Protein AF-A0A0Q0B6D6-F1 (afdb_monomer)

Sequence (68 aa):
MQSYQNATNTVKNQDIIAETAVVLELLAFAAGTISNPRTPAVLSQALAILSYNCAISWASMLQAEVAQ

Nearest PDB structures (foldseek):
  6dkm-assembly2_C  TM=7.511E-01  e=3.176E+00  synthetic construct
  2kub-assembly1_A  TM=7.092E-01  e=4.978E+00  Streptococcus parasanguinis

Foldseek 3Di:
DPVVVVCCPDPVSVVLVVVVVVLVVLLVVLVVLLPDPPRDPVSNVVSVVVNVVSVVVSVVVVVVVVVD

Solvent-accessible surface area (backbone atoms only — not comparable to full-atom values): 3856 Å² total; per-residue (Å²): 124,70,69,62,57,62,59,56,66,42,70,71,44,43,50,52,50,52,55,49,49,54,54,51,52,54,44,51,50,44,51,56,48,49,70,34,89,85,48,55,67,69,56,35,50,52,42,51,54,52,46,52,53,50,52,51,53,50,52,54,49,51,52,55,64,72,75,107

Mean predicted aligned error: 7.53 Å

Secondary structure (DSSP, 8-state):
-HHHHHHTSSHHHHHHHHHHHHHHHHHHHHHHHHH-TTS-HHHHHHHHHHHHHHHHHHHHHHHHHHT-

Radius of gyration: 15.59 Å; Cα contacts (8 Å, |Δi|>4): 25; chains: 1; bounding box: 27×24×45 Å

Organism: NCBI:txid129140

Structure (mmCIF, N/CA/C/O backbone):
data_AF-A0A0Q0B6D6-F1
#
_entry.id   AF-A0A0Q0B6D6-F1
#
loop_
_atom_site.group_PDB
_atom_site.id
_atom_site.type_symbol
_atom_site.label_atom_id
_atom_site.label_alt_id
_atom_site.label_comp_id
_atom_site.label_asym_id
_atom_site.label_entity_id
_atom_site.label_seq_id
_atom_site.pdbx_PDB_ins_code
_atom_site.Cartn_x
_atom_site.Cartn_y
_atom_site.Cartn_z
_atom_site.occupancy
_atom_site.B_iso_or_equiv
_atom_site.auth_seq_id
_atom_site.auth_comp_id
_atom_site.auth_asym_id
_atom_site.auth_atom_id
_atom_site.pdbx_PDB_model_num
ATOM 1 N N . MET A 1 1 ? -3.336 -11.937 25.341 1.00 46.47 1 MET A N 1
ATOM 2 C CA . MET A 1 1 ? -4.233 -12.140 24.177 1.00 46.47 1 MET A CA 1
ATOM 3 C C . MET A 1 1 ? -5.555 -11.364 24.276 1.00 46.47 1 MET A C 1
ATOM 5 O O . MET A 1 1 ? -6.149 -11.119 23.240 1.00 46.47 1 MET A O 1
ATOM 9 N N . GLN A 1 2 ? -5.983 -10.899 25.460 1.00 45.06 2 GLN A N 1
ATOM 10 C CA . GLN A 1 2 ? -7.271 -10.204 25.660 1.00 45.06 2 GLN A CA 1
ATOM 11 C C . GLN A 1 2 ? -7.378 -8.778 25.072 1.00 45.06 2 GLN A C 1
ATOM 13 O O . GLN A 1 2 ? -8.468 -8.371 24.684 1.00 45.06 2 GLN A O 1
ATOM 18 N N . SER A 1 3 ? -6.280 -8.014 24.959 1.00 50.91 3 SER A N 1
ATOM 19 C CA . SER A 1 3 ? -6.351 -6.626 24.454 1.00 50.91 3 SER A CA 1
ATOM 20 C C . SER A 1 3 ? -6.665 -6.514 22.958 1.00 50.91 3 SER A C 1
ATOM 22 O O . SER A 1 3 ? -7.310 -5.553 22.552 1.00 50.91 3 SER A O 1
ATOM 24 N N . TYR A 1 4 ? -6.269 -7.499 22.142 1.00 48.88 4 TYR A N 1
ATOM 25 C CA . TYR A 1 4 ? -6.557 -7.492 20.700 1.00 48.88 4 TYR A CA 1
ATOM 26 C C . TYR A 1 4 ? -8.050 -7.668 20.412 1.00 48.88 4 TYR A C 1
ATOM 28 O O . TYR A 1 4 ? -8.576 -7.021 19.517 1.00 48.88 4 TYR A O 1
ATOM 36 N N . GLN A 1 5 ? -8.742 -8.479 21.219 1.00 45.75 5 GLN A N 1
ATOM 37 C CA . GLN A 1 5 ? -10.183 -8.694 21.077 1.00 45.75 5 GLN A CA 1
ATOM 38 C C . GLN A 1 5 ? -10.985 -7.434 21.426 1.00 45.75 5 GLN A C 1
ATOM 40 O O . GLN A 1 5 ? -11.964 -7.133 20.751 1.00 45.75 5 GLN A O 1
ATOM 45 N N . ASN A 1 6 ? -10.546 -6.654 22.422 1.00 50.03 6 ASN A N 1
ATOM 46 C CA . ASN A 1 6 ? -11.192 -5.381 22.761 1.00 50.03 6 ASN A CA 1
ATOM 47 C C . ASN A 1 6 ? -10.990 -4.299 21.691 1.00 50.03 6 ASN A C 1
ATOM 49 O O . ASN A 1 6 ? -11.894 -3.499 21.472 1.00 50.03 6 ASN A O 1
ATOM 53 N N . ALA A 1 7 ? -9.857 -4.305 20.985 1.00 51.47 7 ALA A N 1
ATOM 54 C CA . ALA A 1 7 ? -9.620 -3.395 19.866 1.00 51.47 7 ALA A CA 1
ATOM 55 C C . ALA A 1 7 ? -10.474 -3.732 18.629 1.00 51.47 7 ALA A C 1
ATOM 57 O O . ALA A 1 7 ? -10.776 -2.840 17.851 1.00 51.47 7 ALA A O 1
ATOM 58 N N . THR A 1 8 ? -10.910 -4.982 18.456 1.00 51.38 8 THR A N 1
ATOM 59 C CA . THR A 1 8 ? -11.753 -5.428 17.328 1.00 51.38 8 THR A CA 1
ATOM 60 C C . THR A 1 8 ? -13.259 -5.442 17.622 1.00 51.38 8 THR A C 1
ATOM 62 O O . THR A 1 8 ? -14.033 -5.869 16.770 1.00 51.38 8 THR A O 1
ATOM 65 N N . ASN A 1 9 ? -13.695 -5.048 18.824 1.00 51.75 9 ASN A N 1
ATOM 66 C CA . ASN A 1 9 ? -15.082 -5.236 19.285 1.00 51.75 9 ASN A CA 1
ATOM 67 C C . ASN A 1 9 ? -16.022 -4.050 19.017 1.00 51.75 9 ASN A C 1
ATOM 69 O O . ASN A 1 9 ? -17.233 -4.187 19.180 1.00 51.75 9 ASN A O 1
ATOM 73 N N . THR A 1 10 ? -15.503 -2.888 18.627 1.00 61.41 10 THR A N 1
ATOM 74 C CA . THR A 1 10 ? -16.342 -1.752 18.235 1.00 61.41 10 THR A CA 1
ATOM 75 C C . THR A 1 10 ? -16.576 -1.789 16.728 1.00 61.41 10 THR A C 1
ATOM 77 O O . THR A 1 10 ? -15.638 -2.006 15.962 1.00 61.41 10 THR A O 1
ATOM 80 N N . VAL A 1 11 ? -17.820 -1.551 16.294 1.00 62.66 11 VAL A N 1
ATOM 81 C CA . VAL A 1 11 ? -18.194 -1.484 14.864 1.00 62.66 11 VAL A CA 1
ATOM 82 C C . VAL A 1 11 ? -17.260 -0.528 14.109 1.00 62.66 11 VAL A C 1
ATOM 84 O O . VAL A 1 11 ? -16.712 -0.889 13.077 1.00 62.66 11 VAL A O 1
ATOM 87 N N . LYS A 1 12 ? -16.939 0.619 14.724 1.00 67.75 12 LYS A N 1
ATOM 88 C CA . LYS A 1 12 ? -15.990 1.610 14.195 1.00 67.75 12 LYS A CA 1
ATOM 89 C C . LYS A 1 12 ? -14.589 1.037 13.928 1.00 67.75 12 LYS A C 1
ATOM 91 O O . LYS A 1 12 ? -13.999 1.321 12.894 1.00 67.75 12 LYS A O 1
ATOM 96 N N . ASN A 1 13 ? -14.051 0.211 14.827 1.00 70.75 13 ASN A N 1
ATOM 97 C CA . ASN A 1 13 ? -12.724 -0.374 14.620 1.00 70.75 13 ASN A CA 1
ATOM 98 C C . ASN A 1 13 ? -12.751 -1.504 13.584 1.00 70.75 13 ASN A C 1
ATOM 100 O O . ASN A 1 13 ? -11.758 -1.709 12.894 1.00 70.75 13 ASN A O 1
ATOM 104 N N . GLN A 1 14 ? -13.867 -2.228 13.457 1.00 75.56 14 GLN A N 1
ATOM 105 C CA . GLN A 1 14 ? -14.037 -3.229 12.401 1.00 75.56 14 GLN A CA 1
ATOM 106 C C . GLN A 1 14 ? -14.097 -2.581 11.015 1.00 75.56 14 GLN A C 1
ATOM 108 O O . GLN A 1 14 ? -13.435 -3.078 10.105 1.00 75.56 14 GLN A O 1
ATOM 113 N N . ASP A 1 15 ? -14.791 -1.449 10.882 1.00 79.31 15 ASP A N 1
ATOM 114 C CA . ASP A 1 15 ? -14.837 -0.672 9.639 1.00 79.31 15 ASP A CA 1
ATOM 115 C C . ASP A 1 15 ? -13.442 -0.152 9.261 1.00 79.31 15 ASP A C 1
ATOM 117 O O . ASP A 1 15 ? -12.983 -0.378 8.144 1.00 79.31 15 ASP A O 1
ATOM 121 N N . ILE A 1 16 ? -12.695 0.420 10.216 1.00 83.75 16 ILE A N 1
ATOM 122 C CA . ILE A 1 16 ? -11.313 0.879 9.988 1.00 83.75 16 ILE A CA 1
ATOM 123 C C . ILE A 1 16 ? -10.395 -0.274 9.550 1.00 83.75 16 ILE A C 1
ATOM 125 O O . ILE A 1 16 ? -9.547 -0.101 8.670 1.00 83.75 16 ILE A O 1
ATOM 129 N N . ILE A 1 17 ? -10.538 -1.459 10.150 1.00 84.38 17 ILE A N 1
ATOM 130 C CA . ILE A 1 17 ? -9.755 -2.644 9.772 1.00 84.38 17 ILE A CA 1
ATOM 131 C C . ILE A 1 17 ? -10.124 -3.107 8.360 1.00 84.38 17 ILE A C 1
ATOM 133 O O . ILE A 1 17 ? -9.224 -3.412 7.577 1.00 84.38 17 ILE A O 1
ATOM 137 N N . ALA A 1 18 ? -11.415 -3.143 8.022 1.00 85.44 18 ALA A N 1
ATOM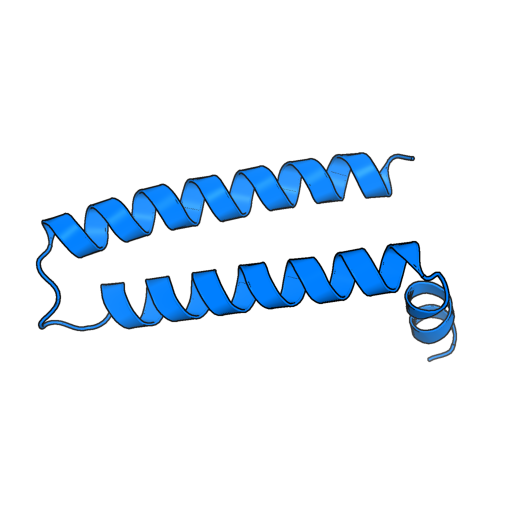 138 C CA . ALA A 1 18 ? -11.887 -3.530 6.698 1.00 85.44 18 ALA A CA 1
ATOM 139 C C . ALA A 1 18 ? -11.403 -2.550 5.618 1.00 85.44 18 ALA A C 1
ATOM 141 O O . ALA A 1 18 ? -10.837 -2.976 4.613 1.00 85.44 18 ALA A O 1
ATOM 142 N N . GLU A 1 19 ? -11.533 -1.244 5.849 1.00 86.56 19 GLU A N 1
ATOM 143 C CA . GLU A 1 19 ? -11.039 -0.210 4.935 1.00 86.56 19 GLU A CA 1
ATOM 144 C C . GLU A 1 19 ? -9.511 -0.269 4.790 1.00 86.56 19 GLU A C 1
ATOM 146 O O . GLU A 1 19 ? -8.990 -0.233 3.673 1.00 86.56 19 GLU A O 1
ATOM 151 N N . THR A 1 20 ? -8.779 -0.477 5.892 1.00 87.62 20 THR A N 1
ATOM 152 C CA . THR A 1 20 ? -7.319 -0.661 5.845 1.00 87.62 20 THR A CA 1
ATOM 153 C C . THR A 1 20 ? -6.932 -1.894 5.031 1.00 87.62 20 THR A C 1
ATOM 155 O O . THR A 1 20 ? -5.964 -1.840 4.271 1.00 87.62 20 THR A O 1
ATOM 158 N N . ALA A 1 21 ? -7.672 -3.000 5.155 1.00 89.12 21 ALA A N 1
ATOM 159 C CA . ALA A 1 21 ? -7.418 -4.211 4.380 1.00 89.12 21 ALA A CA 1
ATOM 160 C C . ALA A 1 21 ? -7.564 -3.951 2.873 1.00 89.12 21 ALA A C 1
ATOM 162 O O . ALA A 1 21 ? -6.669 -4.308 2.109 1.00 89.12 21 ALA A O 1
ATOM 163 N N . VAL A 1 22 ? -8.615 -3.238 2.457 1.00 90.94 22 VAL A N 1
ATOM 164 C CA . VAL A 1 22 ? -8.824 -2.861 1.048 1.00 90.94 22 VAL A CA 1
ATOM 165 C C . VAL A 1 22 ? -7.685 -1.974 0.531 1.00 90.94 22 VAL A C 1
ATOM 167 O O . VAL A 1 22 ? -7.167 -2.200 -0.563 1.00 90.94 22 VAL A O 1
ATOM 170 N N . VAL A 1 23 ? -7.236 -0.988 1.315 1.00 91.19 23 VAL A N 1
ATOM 171 C CA . VAL A 1 23 ? -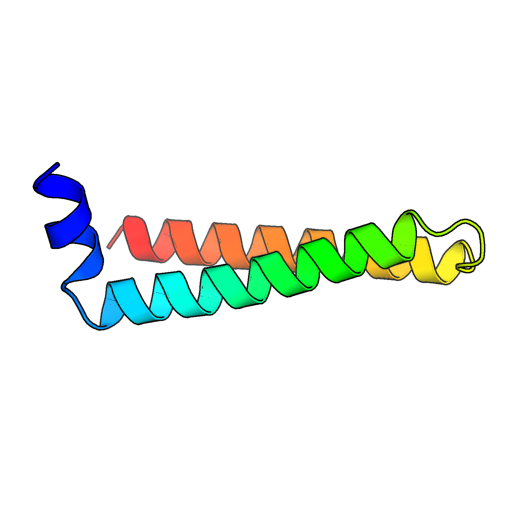6.103 -0.123 0.936 1.00 91.19 23 VAL A CA 1
ATOM 172 C C . VAL A 1 23 ? -4.815 -0.938 0.760 1.00 91.19 23 VAL A C 1
ATOM 174 O O . VAL A 1 23 ? -4.072 -0.723 -0.201 1.00 91.19 23 VAL A O 1
ATOM 177 N N . LEU A 1 24 ? -4.556 -1.906 1.644 1.00 90.31 24 LEU A N 1
ATOM 178 C CA . LEU A 1 24 ? -3.394 -2.794 1.547 1.00 90.31 24 LEU A CA 1
ATOM 179 C C . LEU A 1 24 ? -3.455 -3.711 0.318 1.00 90.31 24 LEU A C 1
ATOM 181 O O . LEU A 1 24 ? -2.430 -3.910 -0.336 1.00 90.31 24 LEU A O 1
ATOM 185 N N . GLU A 1 25 ? -4.630 -4.228 -0.038 1.00 92.75 25 GLU A N 1
ATOM 186 C CA . GLU A 1 25 ? -4.822 -5.023 -1.257 1.00 92.75 25 GLU A CA 1
ATOM 187 C C . GLU A 1 25 ? -4.539 -4.202 -2.523 1.00 92.75 25 GLU A C 1
ATOM 189 O O . GLU A 1 25 ? -3.828 -4.662 -3.422 1.00 92.75 25 GLU A O 1
ATOM 194 N N . LEU A 1 26 ? -5.012 -2.953 -2.575 1.00 90.94 26 LEU A N 1
ATOM 195 C CA . LEU A 1 26 ? -4.736 -2.030 -3.682 1.00 90.94 26 LEU A CA 1
ATOM 196 C C . LEU A 1 26 ? -3.240 -1.698 -3.798 1.00 90.94 26 LEU A C 1
ATOM 198 O O . LEU A 1 26 ? -2.693 -1.660 -4.904 1.00 90.94 26 LEU A O 1
ATOM 202 N N . LEU A 1 27 ? -2.557 -1.504 -2.667 1.00 92.44 27 LEU A N 1
ATOM 203 C CA . LEU A 1 27 ? -1.107 -1.293 -2.617 1.00 92.44 27 LEU A CA 1
ATOM 204 C C . LEU A 1 27 ? -0.333 -2.522 -3.108 1.00 92.44 27 LEU A C 1
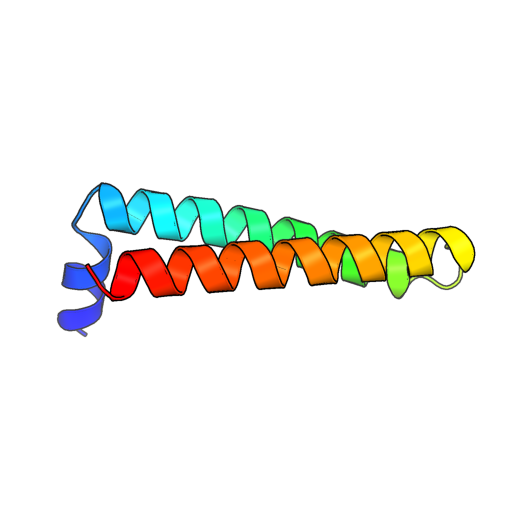ATOM 206 O O . LEU A 1 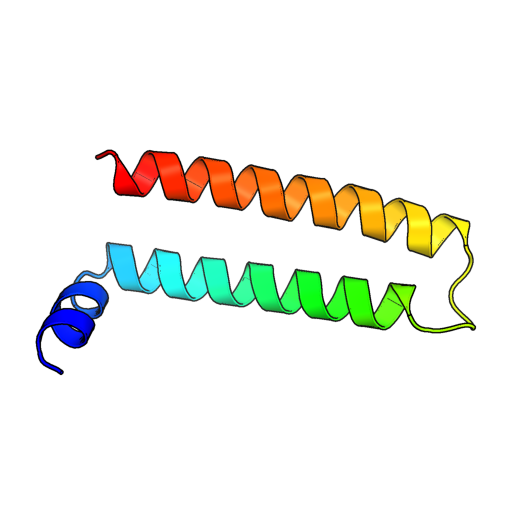27 ? 0.605 -2.384 -3.896 1.00 92.44 2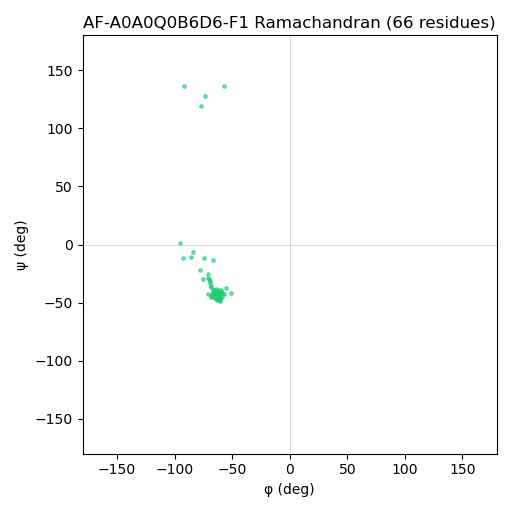7 LEU A O 1
ATOM 210 N N . ALA A 1 28 ? -0.743 -3.722 -2.695 1.00 92.44 28 ALA A N 1
ATOM 211 C CA . ALA A 1 28 ? -0.140 -4.971 -3.148 1.00 92.44 28 ALA A CA 1
ATOM 212 C C . ALA A 1 28 ? -0.324 -5.171 -4.661 1.00 92.44 28 ALA A C 1
ATOM 214 O O . ALA A 1 28 ? 0.623 -5.547 -5.357 1.00 92.44 28 ALA A O 1
ATOM 215 N N . PHE A 1 29 ? -1.505 -4.847 -5.194 1.00 92.12 29 PHE A N 1
ATOM 216 C CA . PHE A 1 29 ? -1.767 -4.867 -6.632 1.00 92.12 29 PHE A CA 1
ATOM 217 C C . PHE A 1 29 ? -0.879 -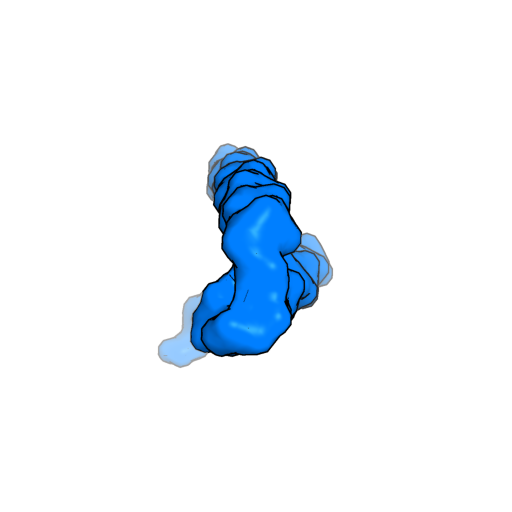3.876 -7.401 1.00 92.12 29 PHE A C 1
ATOM 219 O O . PHE A 1 29 ? -0.281 -4.235 -8.423 1.00 92.12 29 PHE A O 1
ATOM 226 N N . ALA A 1 30 ? -0.740 -2.645 -6.902 1.00 92.44 30 ALA A N 1
ATOM 227 C CA . ALA A 1 30 ? 0.136 -1.645 -7.504 1.00 92.44 30 ALA A CA 1
ATOM 228 C C . ALA A 1 30 ? 1.597 -2.122 -7.514 1.00 92.44 30 ALA A C 1
ATOM 230 O O . ALA A 1 30 ? 2.249 -2.070 -8.557 1.00 92.44 30 ALA A O 1
ATOM 231 N N . ALA A 1 31 ? 2.089 -2.672 -6.401 1.00 92.88 31 ALA A N 1
ATOM 232 C CA . ALA A 1 31 ? 3.439 -3.228 -6.303 1.00 92.88 31 ALA A CA 1
ATOM 233 C C . ALA A 1 31 ? 3.662 -4.410 -7.266 1.00 92.88 31 ALA A C 1
ATOM 235 O O . ALA A 1 31 ? 4.694 -4.481 -7.939 1.00 92.88 31 ALA A O 1
ATOM 236 N N . GLY A 1 32 ? 2.682 -5.310 -7.394 1.00 93.75 32 GLY A N 1
ATOM 237 C CA . GLY A 1 32 ? 2.716 -6.412 -8.360 1.00 93.75 32 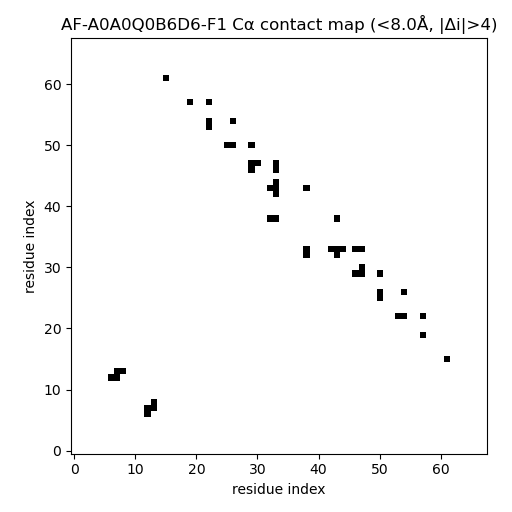GLY A CA 1
ATOM 238 C C . GLY A 1 32 ? 2.766 -5.925 -9.811 1.00 93.75 32 GLY A C 1
ATOM 239 O O . GLY A 1 32 ? 3.511 -6.457 -10.632 1.00 93.75 32 GLY A O 1
ATOM 240 N N . THR A 1 33 ? 2.033 -4.859 -10.123 1.00 91.88 33 THR A N 1
ATOM 241 C CA . THR A 1 33 ? 2.023 -4.265 -11.465 1.00 91.88 33 THR A CA 1
ATOM 242 C C . THR A 1 33 ? 3.336 -3.545 -11.775 1.00 91.88 33 THR A C 1
ATOM 244 O O . THR A 1 33 ? 3.884 -3.715 -12.862 1.00 91.88 33 THR A O 1
ATOM 247 N N . ILE A 1 34 ? 3.882 -2.789 -10.819 1.00 93.19 34 ILE A N 1
ATOM 248 C CA . ILE A 1 34 ? 5.150 -2.054 -10.960 1.00 93.19 34 ILE A CA 1
ATOM 249 C C . ILE A 1 34 ? 6.340 -3.010 -11.111 1.00 93.19 34 ILE A C 1
ATOM 251 O O . ILE A 1 34 ? 7.237 -2.750 -11.909 1.00 93.19 34 ILE A O 1
ATOM 255 N N . SER A 1 35 ? 6.347 -4.113 -10.360 1.00 92.38 35 SER A N 1
ATOM 256 C CA . SER A 1 35 ? 7.425 -5.113 -10.394 1.00 92.38 35 SER A CA 1
ATOM 257 C C . SER A 1 35 ? 7.411 -5.991 -11.647 1.00 92.38 35 SER A C 1
ATOM 259 O O . SER A 1 35 ? 8.389 -6.690 -11.917 1.00 92.38 35 SER A O 1
ATOM 261 N N . ASN A 1 36 ? 6.338 -5.949 -12.440 1.00 93.38 36 ASN A N 1
ATOM 262 C CA . ASN A 1 36 ? 6.263 -6.694 -13.685 1.00 93.38 36 ASN A CA 1
ATOM 263 C C . ASN A 1 36 ? 7.092 -5.996 -14.783 1.00 93.38 36 ASN A C 1
ATOM 265 O O . ASN A 1 36 ? 6.764 -4.877 -15.183 1.00 93.38 36 ASN A O 1
ATOM 269 N N . PRO A 1 37 ? 8.118 -6.658 -15.352 1.00 88.12 37 PRO A N 1
ATOM 270 C CA . PRO A 1 37 ? 8.992 -6.062 -16.365 1.00 88.12 37 PRO A CA 1
ATOM 271 C C . PRO A 1 37 ? 8.287 -5.758 -17.697 1.00 88.12 37 PRO A C 1
ATOM 273 O O . PRO A 1 37 ? 8.846 -5.061 -18.539 1.00 88.12 37 PRO A O 1
ATOM 276 N N . ARG A 1 38 ? 7.073 -6.283 -17.915 1.00 94.44 38 ARG A N 1
ATOM 277 C CA . ARG A 1 38 ? 6.248 -5.979 -19.096 1.00 94.44 38 ARG A CA 1
ATOM 278 C C . ARG A 1 38 ? 5.400 -4.719 -18.926 1.00 94.44 38 ARG A C 1
ATOM 280 O O . ARG A 1 38 ? 4.808 -4.264 -19.902 1.00 94.44 38 ARG A O 1
ATOM 287 N N . THR A 1 39 ? 5.314 -4.168 -17.718 1.00 91.19 39 THR A N 1
ATOM 288 C CA . THR A 1 39 ? 4.554 -2.946 -17.460 1.00 91.19 39 THR A CA 1
ATOM 289 C C . THR A 1 39 ? 5.313 -1.739 -18.018 1.00 91.19 39 THR A C 1
ATOM 291 O O . THR A 1 39 ? 6.491 -1.558 -17.701 1.00 91.19 39 THR A O 1
ATOM 294 N N . PRO A 1 40 ? 4.674 -0.882 -18.837 1.00 95.12 40 PRO A N 1
ATOM 295 C CA . PRO A 1 40 ? 5.304 0.338 -19.329 1.00 95.12 40 PRO A CA 1
ATOM 296 C C . PRO A 1 40 ? 5.772 1.240 -18.181 1.00 95.12 40 PRO A C 1
ATOM 298 O O . 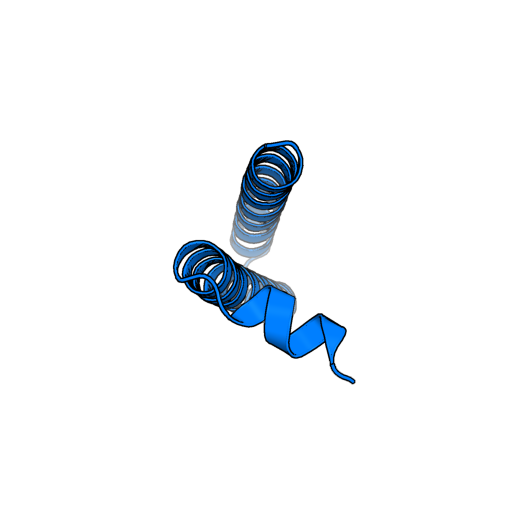PRO A 1 40 ? 5.017 1.492 -17.244 1.00 95.12 40 PRO A O 1
ATOM 301 N N . ALA A 1 41 ? 6.979 1.802 -18.289 1.00 92.00 41 ALA A N 1
ATOM 302 C CA . ALA A 1 41 ? 7.580 2.619 -17.228 1.00 92.00 41 ALA A CA 1
ATOM 303 C C . ALA A 1 41 ? 6.700 3.806 -16.792 1.00 92.00 41 ALA A C 1
ATOM 305 O O . ALA A 1 41 ? 6.605 4.100 -15.603 1.00 92.00 41 ALA A O 1
ATOM 306 N N . VAL A 1 42 ? 6.004 4.446 -17.739 1.00 94.12 42 VAL A N 1
ATOM 307 C CA . VAL A 1 42 ? 5.063 5.547 -17.458 1.00 94.12 42 VAL A CA 1
ATOM 308 C C . VAL A 1 42 ? 3.894 5.074 -16.591 1.00 94.12 42 VAL A C 1
ATOM 310 O O . VAL A 1 42 ? 3.498 5.767 -15.657 1.00 94.12 42 VAL A O 1
ATOM 313 N N . LEU A 1 43 ? 3.366 3.877 -16.864 1.00 92.25 43 LEU A N 1
ATOM 314 C CA . LEU A 1 43 ? 2.277 3.295 -16.084 1.00 92.25 43 LEU A CA 1
ATOM 315 C C . LEU A 1 43 ? 2.760 2.922 -14.678 1.00 92.25 43 LEU A C 1
ATOM 317 O O . LEU A 1 43 ? 2.089 3.253 -13.703 1.00 92.25 43 LEU A O 1
ATOM 321 N N . SER A 1 44 ? 3.945 2.316 -14.562 1.00 92.88 44 SER A N 1
ATOM 322 C CA . SER A 1 44 ? 4.570 2.025 -13.266 1.00 92.88 44 SER A CA 1
ATOM 323 C C . SER A 1 44 ? 4.792 3.294 -12.441 1.00 92.88 44 SER A C 1
ATOM 325 O O . SER A 1 44 ? 4.522 3.305 -11.243 1.00 92.88 44 SER A O 1
ATOM 327 N N . GLN A 1 45 ? 5.232 4.385 -13.071 1.00 93.06 45 GLN A N 1
ATOM 328 C CA . GLN A 1 45 ? 5.441 5.664 -12.396 1.00 93.06 45 GLN A CA 1
ATOM 329 C C . GLN A 1 45 ? 4.121 6.289 -11.925 1.00 93.06 45 GLN A C 1
ATOM 331 O O . GLN A 1 45 ? 4.032 6.733 -10.781 1.00 93.06 45 GLN A O 1
ATOM 336 N N . ALA A 1 46 ? 3.085 6.282 -12.767 1.00 93.56 46 ALA A N 1
ATOM 337 C CA . ALA A 1 46 ? 1.760 6.770 -12.391 1.00 93.56 46 ALA A CA 1
ATOM 338 C C . ALA A 1 46 ? 1.170 5.963 -11.221 1.00 93.56 46 ALA A C 1
ATOM 340 O O . ALA A 1 46 ? 0.700 6.545 -10.244 1.00 9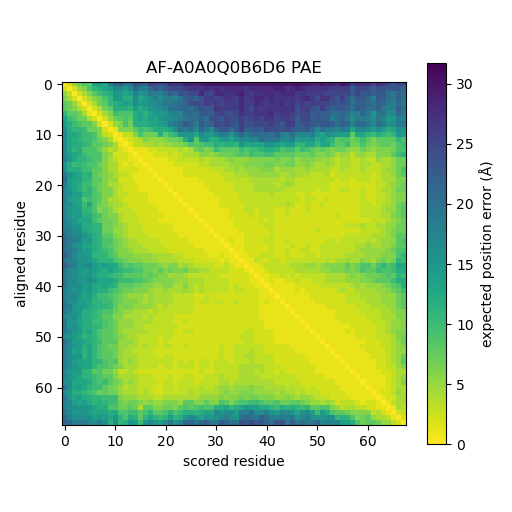3.56 46 ALA A O 1
ATOM 341 N N . LEU A 1 47 ? 1.263 4.631 -11.278 1.00 94.00 47 LEU A N 1
ATOM 342 C CA . LEU A 1 47 ? 0.843 3.738 -10.194 1.00 94.00 47 LEU A CA 1
ATOM 343 C C . LEU A 1 47 ? 1.623 4.000 -8.905 1.00 94.00 47 LEU A C 1
ATOM 345 O O . LEU A 1 47 ? 1.013 4.074 -7.842 1.00 94.00 47 LEU A O 1
ATOM 349 N N . ALA A 1 48 ? 2.940 4.200 -8.985 1.00 93.25 48 ALA A N 1
ATOM 350 C CA . ALA A 1 48 ? 3.761 4.510 -7.819 1.00 93.25 48 ALA A CA 1
ATOM 351 C C . ALA A 1 48 ? 3.303 5.814 -7.145 1.00 93.25 48 ALA A C 1
ATOM 353 O O . ALA A 1 48 ? 3.063 5.829 -5.940 1.00 93.25 48 ALA A O 1
ATOM 354 N N . ILE A 1 49 ? 3.087 6.882 -7.918 1.00 94.69 49 ILE A N 1
ATOM 355 C CA . ILE A 1 49 ? 2.612 8.170 -7.393 1.00 94.69 49 ILE A CA 1
ATOM 356 C C . ILE A 1 49 ? 1.228 8.025 -6.753 1.00 94.69 49 ILE A C 1
ATOM 358 O O . ILE A 1 49 ? 1.015 8.488 -5.632 1.00 94.69 49 ILE A O 1
ATOM 362 N N . LEU A 1 50 ? 0.283 7.376 -7.434 1.00 92.69 50 LEU A N 1
ATOM 363 C CA . LEU A 1 50 ? -1.078 7.201 -6.919 1.00 92.69 50 LEU A CA 1
ATOM 364 C C . LEU A 1 50 ? -1.095 6.342 -5.649 1.00 92.69 50 LEU A C 1
ATOM 366 O O . LEU A 1 50 ? -1.744 6.712 -4.673 1.00 92.69 50 LEU A O 1
ATOM 370 N N . SER A 1 51 ? -0.331 5.248 -5.632 1.00 93.25 51 SER A N 1
ATOM 371 C CA . SER A 1 51 ? -0.201 4.368 -4.467 1.00 93.25 51 SER A CA 1
ATOM 372 C C . SER A 1 51 ? 0.400 5.090 -3.259 1.00 93.25 51 SER A C 1
ATOM 374 O O . SER A 1 51 ? -0.102 4.950 -2.147 1.00 93.25 51 SER A O 1
ATOM 376 N N . TYR A 1 52 ? 1.405 5.943 -3.479 1.00 93.19 52 TYR A N 1
ATOM 377 C CA . TYR A 1 52 ? 2.018 6.754 -2.432 1.00 93.19 52 TYR A CA 1
ATOM 378 C C . TYR A 1 52 ? 1.029 7.762 -1.833 1.00 93.19 52 TYR A C 1
ATOM 380 O O . TYR A 1 52 ? 0.892 7.845 -0.613 1.00 93.19 52 TYR A O 1
ATOM 388 N N . ASN A 1 53 ? 0.289 8.485 -2.680 1.00 94.06 53 ASN A N 1
ATOM 389 C CA . ASN A 1 53 ? -0.728 9.436 -2.222 1.00 94.06 53 ASN A CA 1
ATOM 390 C C . ASN A 1 53 ? -1.868 8.736 -1.469 1.00 94.06 53 ASN A C 1
ATOM 392 O O . ASN A 1 53 ? -2.298 9.221 -0.426 1.00 94.06 53 ASN A O 1
ATOM 396 N N . CYS A 1 54 ? -2.323 7.580 -1.959 1.00 91.19 54 CYS A N 1
ATOM 397 C CA . CYS A 1 54 ? -3.341 6.772 -1.291 1.00 91.19 54 CYS A CA 1
ATOM 398 C C . CYS A 1 54 ? -2.876 6.326 0.103 1.00 91.19 54 CYS A C 1
ATOM 400 O O . CYS A 1 54 ? -3.587 6.550 1.082 1.00 91.19 54 CYS A O 1
ATOM 402 N N . ALA A 1 55 ? -1.658 5.785 0.212 1.00 91.25 55 ALA A N 1
ATOM 403 C CA . ALA A 1 55 ? -1.099 5.334 1.483 1.00 91.25 55 ALA A CA 1
ATOM 404 C C . ALA A 1 55 ? -0.962 6.475 2.502 1.00 91.25 55 ALA A C 1
ATOM 406 O O . ALA A 1 55 ? -1.319 6.304 3.665 1.00 91.25 55 ALA A O 1
ATOM 407 N N . ILE A 1 56 ? -0.484 7.648 2.076 1.00 93.56 56 ILE A N 1
ATOM 408 C CA . ILE A 1 56 ? -0.343 8.810 2.966 1.00 93.56 56 ILE A CA 1
ATOM 409 C C . ILE A 1 56 ? -1.699 9.355 3.392 1.00 93.56 56 ILE A C 1
ATOM 411 O O . ILE A 1 56 ? -1.894 9.625 4.575 1.00 93.56 56 ILE A O 1
ATOM 415 N N . SER A 1 57 ? -2.638 9.498 2.455 1.00 90.81 57 SER A N 1
ATOM 416 C CA . SER A 1 57 ? -3.984 9.975 2.772 1.00 90.81 57 SER A CA 1
ATOM 417 C C . SER A 1 57 ? -4.651 9.051 3.789 1.00 90.81 57 SER A C 1
ATOM 419 O O . SER A 1 57 ? -5.185 9.528 4.790 1.00 90.81 57 SER A O 1
ATOM 421 N N . TRP A 1 58 ? -4.542 7.734 3.594 1.00 91.06 58 TRP A N 1
ATOM 422 C CA . TRP A 1 58 ? -5.070 6.753 4.536 1.00 91.06 58 TRP A CA 1
ATOM 423 C C . TRP A 1 58 ? -4.372 6.821 5.898 1.00 91.06 58 TRP A C 1
ATOM 425 O O . TRP A 1 58 ? -5.036 6.903 6.926 1.00 91.06 58 TRP A O 1
ATOM 435 N N . ALA A 1 59 ? -3.037 6.881 5.926 1.00 88.31 59 ALA A N 1
ATOM 436 C CA . ALA A 1 59 ? -2.281 7.002 7.171 1.00 88.31 59 ALA A CA 1
ATOM 437 C C . ALA A 1 59 ? -2.647 8.271 7.961 1.00 88.31 59 ALA A C 1
ATOM 439 O O . ALA A 1 59 ? -2.761 8.220 9.184 1.00 88.31 59 ALA A O 1
ATOM 440 N N . SER A 1 60 ? -2.872 9.395 7.272 1.00 90.12 60 SER A N 1
ATOM 441 C CA . SER A 1 60 ? -3.295 10.647 7.907 1.00 90.12 60 SER A CA 1
ATOM 442 C C . SER A 1 60 ? -4.701 10.552 8.507 1.00 90.12 60 SER A C 1
ATOM 444 O O . SER A 1 60 ? -4.925 11.026 9.620 1.00 90.12 60 SER A O 1
ATOM 446 N N . MET A 1 61 ? -5.625 9.872 7.819 1.00 87.44 61 MET A N 1
ATOM 447 C CA . MET A 1 61 ? -6.977 9.622 8.316 1.00 87.44 61 MET A CA 1
ATOM 448 C C . MET A 1 61 ? -6.950 8.699 9.540 1.00 87.44 61 MET A C 1
ATOM 450 O O . MET A 1 61 ? -7.559 9.019 10.556 1.00 87.44 61 MET A O 1
ATOM 454 N N . LEU A 1 62 ? -6.166 7.616 9.495 1.00 85.00 62 LEU A N 1
ATOM 455 C CA . LEU A 1 62 ? -5.977 6.721 10.639 1.00 85.00 62 LEU A CA 1
ATOM 456 C C . LEU A 1 62 ? -5.417 7.451 11.866 1.00 85.00 62 LEU A C 1
ATOM 458 O O . LEU A 1 62 ? -5.871 7.219 12.981 1.00 85.00 62 LEU A O 1
ATOM 462 N N . GLN A 1 63 ? -4.443 8.344 11.682 1.00 82.81 63 GLN A N 1
ATOM 463 C CA . GLN A 1 63 ? -3.893 9.137 12.786 1.00 82.81 63 GLN A CA 1
ATOM 464 C C . GLN A 1 63 ? -4.932 10.078 13.404 1.00 82.81 63 GLN A C 1
ATOM 466 O O . GLN A 1 63 ? -4.953 10.229 14.624 1.00 82.81 63 GLN A O 1
ATOM 471 N N . ALA A 1 64 ? -5.796 10.685 12.586 1.00 79.56 64 ALA A N 1
ATOM 472 C CA . ALA A 1 64 ? -6.885 11.528 13.072 1.00 79.56 64 ALA A CA 1
ATOM 473 C C . ALA A 1 64 ? -7.926 10.722 13.866 1.00 79.56 64 ALA A C 1
ATOM 475 O O . ALA A 1 64 ? -8.379 11.186 14.908 1.00 79.56 64 ALA A O 1
ATOM 476 N N . GLU A 1 65 ? -8.253 9.509 13.418 1.00 72.44 65 GLU A N 1
ATOM 477 C CA . GLU A 1 65 ? -9.194 8.607 14.097 1.00 72.44 65 GLU A CA 1
ATOM 478 C C . GLU A 1 65 ? -8.649 8.051 15.423 1.00 72.44 65 GLU A C 1
ATOM 480 O O . GLU A 1 65 ? -9.414 7.842 16.358 1.00 72.44 65 GLU A O 1
ATOM 485 N N . VAL A 1 66 ? -7.333 7.831 15.533 1.00 65.31 66 VAL A N 1
ATOM 486 C CA . VAL A 1 66 ? -6.680 7.351 16.770 1.00 65.31 66 VAL A CA 1
ATOM 487 C C . VAL A 1 66 ? -6.491 8.469 17.808 1.00 65.31 66 VAL A C 1
ATOM 489 O O . VAL A 1 66 ? -6.338 8.186 18.995 1.00 65.31 66 VAL A O 1
ATOM 492 N N . ALA A 1 67 ? -6.481 9.735 17.381 1.00 60.22 67 ALA A N 1
ATOM 493 C CA . ALA A 1 67 ? -6.351 10.895 18.266 1.00 60.22 67 ALA A CA 1
ATOM 494 C C . ALA A 1 67 ? -7.682 11.357 18.899 1.00 60.22 67 ALA A C 1
ATOM 496 O O . ALA A 1 67 ? -7.661 12.264 19.735 1.00 60.22 67 ALA A O 1
ATOM 497 N N . GLN A 1 68 ? -8.811 10.769 18.488 1.00 51.41 68 GLN A N 1
ATOM 498 C CA . GLN A 1 68 ? -10.159 11.022 19.016 1.00 51.41 68 GLN A CA 1
ATOM 499 C C . GLN A 1 68 ? -10.561 9.987 20.067 1.00 51.41 68 GLN A C 1
ATOM 501 O O . GLN A 1 68 ? -11.272 10.389 21.016 1.00 51.41 68 GLN A O 1
#

pLDDT: mean 81.79, std 15.9, range [45.06, 95.12]